Protein AF-A0A838PT78-F1 (afdb_monomer_lite)

Structure (mmCIF, N/CA/C/O backbone):
data_AF-A0A838PT78-F1
#
_entry.id   AF-A0A838PT78-F1
#
loop_
_atom_site.group_PDB
_atom_site.id
_atom_site.type_symbol
_atom_site.label_atom_id
_atom_site.label_alt_id
_atom_site.label_comp_id
_atom_site.label_asym_id
_atom_site.label_entity_id
_atom_site.label_seq_id
_atom_site.pdbx_PDB_ins_code
_atom_site.Cartn_x
_atom_site.Cartn_y
_atom_site.Cartn_z
_atom_site.occupancy
_atom_site.B_iso_or_equiv
_atom_site.auth_seq_id
_atom_site.auth_comp_id
_atom_site.auth_asym_id
_atom_site.auth_atom_id
_atom_site.pdbx_PDB_model_num
ATOM 1 N N . MET A 1 1 ? -30.981 -31.280 26.575 1.00 37.69 1 MET A N 1
ATOM 2 C CA . MET A 1 1 ? -31.009 -30.263 25.504 1.00 37.69 1 MET A CA 1
ATOM 3 C C . MET A 1 1 ? -31.256 -28.928 26.172 1.00 37.69 1 MET A C 1
ATOM 5 O O . MET A 1 1 ? -32.364 -28.676 26.625 1.00 37.69 1 MET A O 1
ATOM 9 N N . GLU A 1 2 ? -30.193 -28.164 26.387 1.00 34.56 2 GLU A N 1
ATOM 10 C CA . GLU A 1 2 ? -30.230 -26.931 27.170 1.00 34.56 2 GLU A CA 1
ATOM 11 C C . GLU A 1 2 ? -30.894 -25.823 26.346 1.00 34.56 2 GLU A C 1
ATOM 13 O O . GLU A 1 2 ? -30.406 -25.446 25.282 1.00 34.56 2 GLU A O 1
ATOM 18 N N . ALA A 1 3 ? -32.060 -25.362 26.800 1.00 45.97 3 ALA A N 1
ATOM 19 C CA . ALA A 1 3 ? -32.830 -24.318 26.139 1.00 45.97 3 ALA A CA 1
ATOM 20 C C . ALA A 1 3 ? -32.068 -22.986 26.226 1.00 45.97 3 ALA A C 1
ATOM 22 O O . ALA A 1 3 ? -32.104 -22.289 27.241 1.00 45.97 3 ALA A O 1
ATOM 23 N N . THR A 1 4 ? -31.340 -22.641 25.163 1.00 49.88 4 THR A N 1
ATOM 24 C CA . THR A 1 4 ? -30.604 -21.379 25.066 1.00 49.88 4 THR A CA 1
ATOM 25 C C . THR A 1 4 ? -31.602 -20.221 25.009 1.00 49.88 4 THR A C 1
ATOM 27 O O . THR A 1 4 ? -32.404 -20.123 24.081 1.00 49.88 4 THR A O 1
ATOM 30 N N . ARG A 1 5 ? -31.578 -19.337 26.016 1.00 51.12 5 ARG A N 1
ATOM 31 C CA . ARG A 1 5 ? -32.336 -18.073 25.997 1.00 51.12 5 ARG A CA 1
ATOM 32 C C . ARG A 1 5 ? -32.033 -17.317 24.695 1.00 51.12 5 ARG A C 1
ATOM 34 O O . ARG A 1 5 ? -30.865 -17.281 24.305 1.00 51.12 5 ARG A O 1
ATOM 41 N N . PRO A 1 6 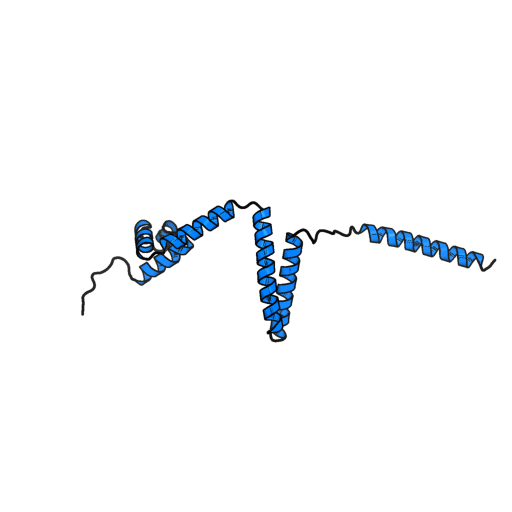? -33.021 -16.665 24.054 1.00 52.94 6 PRO A N 1
ATOM 42 C CA . PRO A 1 6 ? -32.766 -15.905 22.839 1.00 52.94 6 PRO A CA 1
ATOM 43 C C . PRO A 1 6 ? -31.852 -14.725 23.175 1.00 52.94 6 PRO A C 1
ATOM 45 O O . PRO A 1 6 ? -32.272 -13.711 23.736 1.00 52.94 6 PRO A O 1
ATOM 48 N N . HIS A 1 7 ? -30.565 -14.864 22.865 1.00 65.44 7 HIS A N 1
ATOM 49 C CA . HIS A 1 7 ? -29.668 -13.726 22.840 1.00 65.44 7 HIS A CA 1
ATOM 50 C C . HIS A 1 7 ? -30.123 -12.814 21.701 1.00 65.44 7 HIS A C 1
ATOM 52 O O . HIS A 1 7 ? -30.308 -13.258 20.573 1.00 65.44 7 HIS A O 1
ATOM 58 N N . ARG A 1 8 ? -30.304 -11.524 22.008 1.00 81.19 8 ARG A N 1
ATOM 59 C CA . ARG A 1 8 ? -30.768 -10.488 21.065 1.00 81.19 8 ARG A CA 1
ATOM 60 C C . ARG A 1 8 ? -29.947 -10.414 19.766 1.00 81.19 8 ARG A C 1
ATOM 62 O O . ARG A 1 8 ? -30.432 -9.854 18.793 1.00 81.19 8 ARG A O 1
ATOM 69 N N . TYR A 1 9 ? -28.728 -10.953 19.773 1.00 85.56 9 TYR A N 1
ATOM 70 C CA . TYR A 1 9 ? -27.849 -11.040 18.615 1.00 85.56 9 TYR A CA 1
ATOM 71 C C . TYR A 1 9 ? -27.259 -12.443 18.510 1.00 85.56 9 TYR A C 1
ATOM 73 O O . TYR A 1 9 ? -26.876 -13.023 19.532 1.00 85.56 9 TYR A O 1
ATOM 81 N N . THR A 1 10 ? -27.169 -12.961 17.286 1.00 89.00 10 THR A N 1
ATOM 82 C CA . THR A 1 10 ? -26.596 -14.283 17.012 1.00 89.00 10 THR A CA 1
ATOM 83 C C . THR A 1 10 ? -25.064 -14.260 17.073 1.00 89.00 10 THR A C 1
ATOM 85 O O . THR A 1 10 ? -24.433 -13.196 17.130 1.00 89.00 10 THR A O 1
ATOM 88 N N . ALA A 1 11 ? -24.444 -15.442 17.077 1.00 87.12 11 ALA A N 1
ATOM 89 C CA . ALA A 1 11 ? -22.989 -15.568 17.066 1.00 87.12 11 ALA A CA 1
ATOM 90 C C . ALA A 1 11 ? -22.380 -14.990 15.776 1.00 87.12 11 ALA A C 1
ATOM 92 O O . ALA A 1 11 ? -21.359 -14.305 15.831 1.00 87.12 11 ALA A O 1
ATOM 93 N N . GLU A 1 12 ? -23.057 -15.178 14.644 1.00 87.00 12 GLU A N 1
ATOM 94 C CA . GLU A 1 12 ? -22.668 -14.680 13.322 1.00 87.00 12 GLU A CA 1
ATOM 95 C C . GLU A 1 12 ? -22.707 -13.150 13.286 1.00 87.00 12 GLU A C 1
ATOM 97 O O . GLU A 1 12 ? -21.753 -12.511 12.848 1.00 87.00 12 GLU A O 1
ATOM 102 N N . GLN A 1 13 ? -23.762 -12.541 13.839 1.00 89.50 13 GLN A N 1
ATOM 103 C CA . GLN A 1 13 ? -23.864 -11.082 13.950 1.00 89.50 13 GLN A CA 1
ATOM 104 C C . GLN A 1 13 ? -22.750 -10.495 14.818 1.00 89.50 13 GLN A C 1
ATOM 106 O O . GLN A 1 13 ? -22.217 -9.425 14.521 1.00 89.50 13 GLN A O 1
ATOM 111 N N . ARG A 1 14 ? -22.376 -11.194 15.895 1.00 90.56 14 ARG A N 1
ATOM 112 C CA . ARG A 1 14 ? -21.262 -10.783 16.751 1.00 90.56 14 ARG A CA 1
ATOM 113 C C . ARG A 1 14 ? -19.919 -10.909 16.030 1.00 90.56 14 ARG A C 1
ATOM 115 O O . ARG A 1 14 ? -19.101 -10.008 16.182 1.00 90.56 14 ARG A O 1
ATOM 122 N N . ALA A 1 15 ? -19.695 -11.978 15.267 1.00 90.56 15 ALA A N 1
ATOM 123 C CA . ALA A 1 15 ? -18.474 -12.168 14.485 1.00 90.56 15 ALA A CA 1
ATOM 124 C C . ALA A 1 15 ? -18.325 -11.080 13.409 1.00 90.56 15 ALA A C 1
ATOM 126 O O . ALA A 1 15 ? -17.329 -10.358 13.415 1.00 90.56 15 ALA A O 1
ATOM 127 N N . ALA A 1 16 ? -19.365 -10.863 12.598 1.00 90.06 16 ALA A N 1
ATOM 128 C CA . ALA A 1 16 ? -19.383 -9.822 11.570 1.00 90.06 16 ALA A CA 1
ATOM 129 C C . ALA A 1 16 ? -19.168 -8.416 12.159 1.00 90.06 16 ALA A C 1
ATOM 131 O O . ALA A 1 16 ? -18.468 -7.584 11.585 1.00 90.06 16 ALA A O 1
ATOM 132 N N . ALA A 1 17 ? -19.724 -8.141 13.345 1.00 92.12 17 ALA A N 1
ATOM 133 C CA . ALA A 1 17 ? -19.520 -6.864 14.024 1.00 92.12 17 ALA A CA 1
ATOM 134 C C . ALA A 1 17 ? -18.078 -6.648 14.500 1.00 92.12 17 ALA A C 1
ATOM 136 O O . ALA A 1 17 ? -17.626 -5.504 14.542 1.00 92.12 17 ALA A O 1
ATOM 137 N N . LEU A 1 18 ? -17.366 -7.711 14.885 1.00 90.81 18 LEU A N 1
ATOM 138 C CA . LEU A 1 18 ? -15.963 -7.630 15.301 1.00 90.81 18 LEU A CA 1
ATOM 139 C C . LEU A 1 18 ? -15.027 -7.445 14.106 1.00 90.81 18 LEU A C 1
ATOM 141 O O . LEU A 1 18 ? -14.095 -6.652 14.203 1.00 90.81 18 LEU A O 1
ATOM 145 N N . GLU A 1 19 ? -15.315 -8.112 12.992 1.00 89.81 19 GLU A N 1
ATOM 146 C CA . GLU A 1 19 ? -14.583 -7.957 11.732 1.00 89.81 19 GLU A CA 1
ATOM 147 C C . GLU A 1 19 ? -14.723 -6.529 11.182 1.00 89.81 19 GLU A C 1
ATOM 149 O O . GLU A 1 19 ? -13.727 -5.819 11.020 1.00 89.81 19 GLU A O 1
ATOM 154 N N . LEU A 1 20 ? -15.958 -6.026 11.051 1.00 89.50 20 LEU A N 1
ATOM 155 C CA . LEU A 1 20 ? -16.183 -4.633 10.647 1.00 89.50 20 LEU A CA 1
ATOM 156 C C . LEU A 1 20 ? -15.578 -3.631 11.639 1.00 89.50 20 LEU A C 1
ATOM 158 O O . LEU A 1 20 ? -15.159 -2.540 11.253 1.00 89.50 20 LEU A O 1
ATOM 162 N N . TYR A 1 21 ? -15.544 -3.956 12.933 1.00 89.06 21 TYR A N 1
ATOM 163 C CA . TYR A 1 21 ? -14.966 -3.062 13.933 1.00 89.06 21 TYR A CA 1
ATOM 164 C C . TYR A 1 21 ? -13.481 -2.781 13.664 1.00 89.06 21 TYR A C 1
ATOM 166 O O . TYR A 1 21 ? -13.063 -1.634 13.839 1.00 89.06 21 TYR A O 1
ATOM 174 N N . SER A 1 22 ? -12.695 -3.779 13.242 1.00 83.94 22 SER A N 1
ATOM 175 C CA . SER A 1 22 ? -11.275 -3.587 12.899 1.00 83.94 22 SER A CA 1
ATOM 176 C C . SER A 1 22 ? -11.059 -2.691 11.681 1.00 83.94 22 SER A C 1
ATOM 178 O O . SER A 1 22 ? -10.062 -1.969 11.635 1.00 83.94 22 SER A O 1
ATOM 180 N N . GLU A 1 23 ? -11.989 -2.717 10.728 1.00 83.75 23 GLU A N 1
ATOM 181 C CA . GLU A 1 23 ? -11.875 -1.993 9.461 1.00 83.75 23 GLU A CA 1
ATOM 182 C C . GLU A 1 23 ? -12.369 -0.548 9.561 1.00 83.75 23 GLU A C 1
ATOM 184 O O . GLU A 1 23 ? -11.671 0.390 9.181 1.00 83.75 23 GLU A O 1
ATOM 189 N N . VAL A 1 24 ? -13.589 -0.357 10.074 1.00 84.25 24 VAL A N 1
ATOM 190 C CA . VAL A 1 24 ? -14.313 0.925 9.989 1.00 84.25 24 VAL A CA 1
ATOM 191 C C . VAL A 1 24 ? -14.639 1.534 11.354 1.00 84.25 24 VAL A C 1
ATOM 193 O O . VAL A 1 24 ? -15.111 2.671 11.452 1.00 84.25 24 VAL A O 1
ATOM 196 N N . GLY A 1 25 ? -14.383 0.799 12.436 1.00 85.31 25 GLY A N 1
ATOM 197 C CA . GLY A 1 25 ? -14.666 1.225 13.800 1.00 85.31 25 GLY A CA 1
ATOM 198 C C . GLY A 1 25 ? -16.133 1.053 14.232 1.00 85.31 25 GLY A C 1
ATOM 199 O O . GLY A 1 25 ? -17.020 0.719 13.446 1.00 85.31 25 GLY A O 1
ATOM 200 N N . PRO A 1 26 ? -16.435 1.302 15.521 1.00 87.69 26 PRO A N 1
ATOM 201 C CA . PRO A 1 26 ? -17.685 0.869 16.156 1.00 87.69 26 PRO A CA 1
ATOM 202 C C . PRO A 1 26 ? -18.943 1.597 15.671 1.00 87.69 26 PRO A C 1
ATOM 204 O O . PRO A 1 26 ? -20.035 1.041 15.745 1.00 87.69 26 PRO A O 1
ATOM 207 N N . ALA A 1 27 ? -18.819 2.852 15.231 1.00 87.06 27 ALA A N 1
ATOM 208 C CA . ALA A 1 27 ? -19.966 3.646 14.793 1.00 87.06 27 ALA A CA 1
ATOM 209 C C . ALA A 1 27 ? -20.474 3.189 13.420 1.00 87.06 27 ALA A C 1
ATOM 211 O O . ALA A 1 27 ? -21.672 2.983 13.251 1.00 87.06 27 ALA A O 1
ATOM 212 N N . GLU A 1 28 ? -19.562 2.993 12.468 1.00 87.94 28 GLU A N 1
ATOM 213 C CA . GLU A 1 28 ? -19.900 2.528 11.123 1.00 87.94 28 GLU A CA 1
ATOM 214 C C . GLU A 1 28 ? -20.288 1.046 11.123 1.00 87.94 28 GLU A C 1
ATOM 216 O O . GLU A 1 28 ? -21.301 0.688 10.528 1.00 87.94 28 GLU A O 1
ATOM 221 N N . ALA A 1 29 ? -19.574 0.206 11.884 1.00 90.62 29 ALA A N 1
ATOM 222 C CA . ALA A 1 29 ? -19.955 -1.190 12.094 1.00 90.62 29 ALA A CA 1
ATOM 223 C C . ALA A 1 29 ? -21.384 -1.316 12.649 1.00 90.62 29 ALA A C 1
ATOM 225 O O . ALA A 1 29 ? -22.181 -2.122 12.172 1.00 90.62 29 ALA A O 1
ATOM 226 N N . GLY A 1 30 ? -21.733 -0.466 13.620 1.00 90.94 30 GLY A N 1
ATOM 227 C CA . GLY A 1 30 ? -23.075 -0.430 14.186 1.00 90.94 30 GLY A CA 1
ATOM 228 C C . GLY A 1 30 ? -24.152 0.021 13.197 1.00 90.94 30 GLY A C 1
ATOM 229 O O . GLY A 1 30 ? -25.218 -0.589 13.140 1.00 90.94 30 GLY A O 1
ATOM 230 N N . ARG A 1 31 ? -23.869 1.041 12.373 1.00 91.81 31 ARG A N 1
ATOM 231 C CA . ARG A 1 31 ? -24.790 1.499 11.316 1.00 91.81 31 ARG A CA 1
ATOM 232 C C . ARG A 1 31 ? -25.077 0.409 10.288 1.00 91.81 31 ARG A C 1
ATOM 234 O O . ARG A 1 31 ? -26.238 0.192 9.963 1.00 91.81 31 ARG A O 1
ATOM 241 N N . ARG A 1 32 ? -24.040 -0.283 9.806 1.00 93.06 32 ARG A N 1
ATOM 242 C CA . ARG A 1 32 ? -24.176 -1.306 8.756 1.00 93.06 32 ARG A CA 1
ATOM 243 C C . ARG A 1 32 ? -24.925 -2.549 9.222 1.00 93.06 32 ARG A C 1
ATOM 245 O O . ARG A 1 32 ? -25.663 -3.137 8.444 1.00 93.06 32 ARG A O 1
ATOM 252 N N . LEU A 1 33 ? -24.747 -2.937 10.484 1.00 91.12 33 LEU A N 1
ATOM 253 C CA . LEU A 1 33 ? -25.325 -4.169 11.030 1.00 91.12 33 LEU A CA 1
ATOM 254 C C . LEU A 1 33 ? -26.606 -3.936 11.844 1.00 91.12 33 LEU A C 1
ATOM 256 O O . LEU A 1 33 ? -27.193 -4.891 12.345 1.00 91.12 33 LEU A O 1
ATOM 260 N N . GLY A 1 34 ? -27.031 -2.680 12.020 1.00 91.00 34 GLY A N 1
ATOM 261 C CA . GLY A 1 34 ? -28.172 -2.333 12.874 1.00 91.00 34 GLY A CA 1
ATOM 262 C C . GLY A 1 34 ? -27.931 -2.612 14.364 1.00 91.00 34 GLY A C 1
ATOM 263 O O . GLY A 1 34 ? -28.878 -2.764 15.134 1.00 91.00 34 GLY A O 1
ATOM 264 N N . ILE A 1 35 ? -26.666 -2.694 14.787 1.00 92.44 35 ILE A N 1
ATOM 265 C CA . ILE A 1 35 ? -26.266 -2.995 16.166 1.00 92.44 35 ILE A CA 1
ATOM 266 C C . ILE A 1 35 ? -25.815 -1.693 16.836 1.00 92.44 35 ILE A C 1
ATOM 268 O O . ILE A 1 35 ? -25.018 -0.954 16.260 1.00 92.44 35 ILE A O 1
ATOM 272 N N . PRO A 1 36 ? -26.244 -1.379 18.072 1.00 92.94 36 PRO A N 1
ATOM 273 C CA . PRO A 1 36 ? -25.767 -0.189 18.764 1.00 92.94 36 PRO A CA 1
ATOM 274 C C . PRO A 1 36 ? -24.236 -0.160 18.851 1.00 92.94 36 PRO A C 1
ATOM 276 O O . PRO A 1 36 ? -23.601 -1.121 19.288 1.00 92.94 36 PRO A O 1
ATOM 279 N N . SER A 1 37 ? -23.630 0.971 18.492 1.00 90.12 37 SER A N 1
ATOM 280 C CA . SER A 1 37 ? -22.167 1.135 18.464 1.00 90.12 37 SER A CA 1
ATOM 281 C C . SER A 1 37 ? -21.500 0.840 19.817 1.00 90.12 37 SER A C 1
ATOM 283 O O . SER A 1 37 ? -20.394 0.297 19.871 1.00 90.12 37 SER A O 1
ATOM 285 N N . GLY A 1 38 ? -22.192 1.130 20.927 1.00 90.25 38 GLY A N 1
ATOM 286 C CA . GLY A 1 38 ? -21.760 0.769 22.280 1.00 90.25 38 GLY A CA 1
ATOM 287 C C . GLY A 1 38 ? -21.681 -0.746 22.510 1.00 90.25 38 GLY A C 1
ATOM 288 O O . GLY A 1 38 ? -20.759 -1.219 23.177 1.00 90.25 38 GLY A O 1
ATOM 289 N N . THR A 1 39 ? -22.587 -1.520 21.908 1.00 92.69 39 THR A N 1
ATOM 290 C CA . THR A 1 39 ? -22.582 -2.990 21.953 1.00 92.69 39 THR A CA 1
ATOM 291 C C . THR A 1 39 ? -21.404 -3.554 21.165 1.00 92.69 39 THR A C 1
ATOM 293 O O . THR A 1 39 ? -20.655 -4.368 21.707 1.00 92.69 39 THR A O 1
ATOM 296 N N . VAL A 1 40 ? -21.170 -3.053 19.948 1.00 91.31 40 VAL A N 1
ATOM 297 C CA . VAL A 1 40 ? -20.014 -3.442 19.121 1.00 91.31 40 VAL A CA 1
ATOM 298 C C . VAL A 1 40 ? -18.701 -3.147 19.854 1.00 91.31 40 VAL A C 1
ATOM 300 O O . VAL A 1 40 ? -17.853 -4.027 19.998 1.00 91.31 40 VAL A O 1
ATOM 303 N N . ARG A 1 41 ? -18.562 -1.943 20.429 1.00 89.44 41 ARG A N 1
ATOM 304 C CA . ARG A 1 41 ? -17.390 -1.560 21.237 1.00 89.44 41 ARG A CA 1
ATOM 305 C C . ARG A 1 41 ? -17.199 -2.476 22.451 1.00 89.44 41 ARG A C 1
ATOM 307 O O . ARG A 1 41 ? -16.073 -2.860 22.763 1.00 89.44 41 ARG A O 1
ATOM 314 N N . SER A 1 42 ? -18.281 -2.829 23.143 1.00 91.44 42 SER A N 1
ATOM 315 C CA . SER A 1 42 ? -18.235 -3.737 24.295 1.00 91.44 42 SER A CA 1
ATOM 316 C C . SER A 1 42 ? -17.765 -5.143 23.906 1.00 91.44 42 SER A C 1
ATOM 318 O O . SER A 1 42 ? -16.997 -5.764 24.644 1.00 91.44 42 SER A O 1
ATOM 320 N N . TRP A 1 43 ? -18.190 -5.663 22.753 1.00 92.56 43 TRP A N 1
ATOM 321 C CA . TRP A 1 43 ? -17.682 -6.935 22.238 1.00 92.56 43 TRP A CA 1
ATOM 322 C C . TRP A 1 43 ? -16.222 -6.838 21.814 1.00 92.56 43 TRP A C 1
ATOM 324 O O . TRP A 1 43 ? -15.446 -7.714 22.181 1.00 92.56 43 TRP A O 1
ATOM 334 N N . ALA A 1 44 ? -15.824 -5.776 21.116 1.00 89.19 44 ALA A N 1
ATOM 335 C CA . ALA A 1 44 ? -14.437 -5.586 20.698 1.00 89.19 44 ALA A CA 1
ATOM 336 C C . ALA A 1 44 ? -13.480 -5.518 21.895 1.00 89.19 44 ALA A C 1
ATOM 338 O O . ALA A 1 44 ? -12.418 -6.132 21.878 1.00 89.19 44 ALA A O 1
ATOM 339 N N . ARG A 1 45 ? -13.878 -4.839 22.979 1.00 88.12 45 ARG A N 1
ATOM 340 C CA . ARG A 1 45 ? -13.091 -4.796 24.220 1.00 88.12 45 ARG A CA 1
ATOM 341 C C . ARG A 1 45 ? -12.976 -6.169 24.882 1.00 88.12 45 ARG A C 1
ATOM 343 O O . ARG A 1 45 ? -11.902 -6.518 25.352 1.00 88.12 45 ARG A O 1
ATOM 350 N N . ARG A 1 46 ? -14.063 -6.946 24.908 1.00 88.56 46 ARG A N 1
ATOM 351 C CA . ARG A 1 46 ? -14.080 -8.295 25.503 1.00 88.56 46 ARG A CA 1
ATOM 352 C C . ARG A 1 46 ? -13.317 -9.340 24.689 1.00 88.56 46 ARG A C 1
ATOM 354 O O . ARG A 1 46 ? -12.892 -10.326 25.267 1.00 88.56 46 ARG A O 1
ATOM 361 N N . ASN A 1 47 ? -13.147 -9.124 23.386 1.00 84.75 47 ASN A N 1
ATOM 362 C CA . ASN A 1 47 ? -12.408 -10.023 22.494 1.00 84.75 47 ASN A CA 1
ATOM 363 C C . ASN A 1 47 ? -11.007 -9.493 22.119 1.00 84.75 47 ASN A C 1
ATOM 365 O O . ASN A 1 47 ? -10.388 -10.017 21.205 1.00 84.75 47 ASN A O 1
ATOM 369 N N . GLY A 1 48 ? -10.512 -8.425 22.756 1.00 81.50 48 GLY A N 1
ATOM 370 C CA . GLY A 1 48 ? -9.172 -7.879 22.483 1.00 81.50 48 GLY A CA 1
ATOM 371 C C . GLY A 1 48 ? -9.020 -7.067 21.184 1.00 81.50 48 GLY A C 1
ATOM 372 O O . GLY A 1 48 ? -8.009 -6.393 21.006 1.00 81.50 48 GLY A O 1
ATOM 373 N N . CYS A 1 49 ? -10.033 -7.010 20.315 1.00 75.69 49 CYS A N 1
ATOM 374 C CA . CYS A 1 49 ? -9.993 -6.278 19.039 1.00 75.69 49 CYS A CA 1
ATOM 375 C C . CYS A 1 49 ? -9.841 -4.749 19.196 1.00 75.69 49 CYS A C 1
ATOM 377 O O . CYS A 1 49 ? -9.537 -4.043 18.236 1.00 75.69 49 CYS A O 1
ATOM 379 N N . ALA A 1 50 ? -10.056 -4.206 20.402 1.00 71.06 50 ALA A N 1
ATOM 380 C CA . ALA A 1 50 ? -9.947 -2.771 20.673 1.00 71.06 50 ALA A CA 1
ATOM 381 C C . ALA A 1 50 ? -8.530 -2.201 20.457 1.00 71.06 50 ALA A C 1
ATOM 383 O O . ALA A 1 50 ? -8.403 -1.029 20.090 1.00 71.06 50 ALA A O 1
ATOM 384 N N . ALA A 1 51 ? -7.487 -3.012 20.657 1.00 70.69 51 ALA A N 1
ATOM 385 C CA . ALA A 1 51 ? -6.101 -2.600 20.443 1.00 70.69 51 ALA A CA 1
ATOM 386 C C . ALA A 1 51 ? -5.795 -2.391 18.949 1.00 70.69 51 ALA A C 1
ATOM 388 O O . ALA A 1 51 ? -5.311 -1.325 18.576 1.00 70.69 51 ALA A O 1
ATOM 389 N N . VAL A 1 52 ? -6.203 -3.337 18.096 1.00 70.12 52 VAL A N 1
ATOM 390 C CA . VAL A 1 52 ? -5.981 -3.309 16.636 1.00 70.12 52 VAL A CA 1
ATOM 391 C C . VAL A 1 52 ? -6.603 -2.067 15.993 1.00 70.12 52 VAL A C 1
ATOM 393 O O . VAL A 1 52 ? -5.943 -1.333 15.266 1.00 70.12 52 VAL A O 1
ATOM 396 N N . ALA A 1 53 ? -7.856 -1.746 16.329 1.00 67.81 53 ALA A N 1
ATOM 397 C CA . ALA A 1 53 ? -8.507 -0.542 15.803 1.00 67.81 53 ALA A CA 1
ATOM 398 C C . ALA A 1 53 ? -7.827 0.761 16.275 1.00 67.81 53 ALA A C 1
ATOM 400 O O . ALA A 1 53 ? -7.850 1.774 15.573 1.00 67.81 53 ALA A O 1
ATOM 401 N N . THR A 1 54 ? -7.221 0.753 17.467 1.00 72.62 54 THR A N 1
ATOM 402 C CA . THR A 1 54 ? -6.467 1.904 17.986 1.00 72.62 54 THR A CA 1
ATOM 403 C C . THR A 1 54 ? -5.158 2.088 17.224 1.00 72.62 54 THR A C 1
ATOM 405 O O . THR A 1 54 ? -4.799 3.219 16.901 1.00 72.62 54 THR A O 1
ATOM 408 N N . GLU A 1 55 ? -4.471 0.994 16.909 1.00 74.00 55 GLU A N 1
ATOM 409 C CA . GLU A 1 55 ? -3.249 0.991 16.109 1.00 74.00 55 GLU A CA 1
ATOM 410 C C . GLU A 1 55 ? -3.512 1.440 14.670 1.00 74.00 55 GLU A C 1
ATOM 412 O O . GLU A 1 55 ? -2.885 2.395 14.219 1.00 74.00 55 GLU A O 1
ATOM 417 N N . ASN A 1 56 ? -4.535 0.888 14.010 1.00 73.62 56 ASN A N 1
ATOM 418 C CA . ASN A 1 56 ? -4.960 1.319 12.673 1.00 73.62 56 ASN A CA 1
ATOM 419 C C . ASN A 1 56 ? -5.297 2.817 12.636 1.00 73.62 56 ASN A C 1
ATOM 421 O O . ASN A 1 56 ? -4.878 3.542 11.733 1.00 73.62 56 ASN A O 1
ATOM 425 N N . ARG A 1 57 ? -6.013 3.322 13.652 1.00 72.81 57 ARG A N 1
ATOM 426 C CA . ARG A 1 57 ? -6.323 4.754 13.765 1.00 72.81 57 ARG A CA 1
ATOM 427 C C . ARG A 1 57 ? -5.067 5.600 13.974 1.00 72.81 57 ARG A C 1
ATOM 429 O O . ARG A 1 57 ? -4.975 6.677 13.393 1.00 72.81 57 ARG A O 1
ATOM 436 N N . ARG A 1 58 ? -4.122 5.152 14.807 1.00 73.12 58 ARG A N 1
ATOM 437 C CA . ARG A 1 58 ? -2.840 5.845 15.009 1.00 73.12 58 ARG A CA 1
ATOM 438 C C . ARG A 1 58 ? -2.041 5.882 13.713 1.00 73.12 58 ARG A C 1
ATOM 440 O O . ARG A 1 58 ? -1.634 6.964 13.319 1.00 73.12 58 ARG A O 1
ATOM 447 N N . ALA A 1 59 ? -1.912 4.756 13.019 1.00 74.94 59 ALA A N 1
ATOM 448 C CA . ALA A 1 59 ? -1.240 4.679 11.728 1.00 74.94 59 ALA A CA 1
ATOM 449 C C . ALA A 1 59 ? -1.872 5.627 10.696 1.00 74.94 59 ALA A C 1
ATOM 451 O O . ALA A 1 59 ? -1.153 6.347 10.015 1.00 74.94 59 ALA A O 1
ATOM 452 N N . ALA A 1 60 ? -3.206 5.706 10.631 1.00 73.31 60 ALA A N 1
ATOM 453 C CA . ALA A 1 60 ? -3.901 6.634 9.737 1.00 73.31 60 ALA A CA 1
ATOM 454 C C . ALA A 1 60 ? -3.657 8.114 10.093 1.00 73.31 60 ALA A C 1
ATOM 456 O O . ALA A 1 60 ? -3.464 8.940 9.202 1.00 73.31 60 ALA A O 1
ATOM 457 N N . VAL A 1 61 ? -3.641 8.463 11.386 1.00 74.56 61 VAL A N 1
ATOM 458 C CA . VAL A 1 61 ? -3.334 9.828 11.850 1.00 74.56 61 VAL A CA 1
ATOM 459 C C . VAL A 1 61 ? -1.876 10.191 11.577 1.00 74.56 61 VAL A C 1
ATOM 461 O O . VAL A 1 61 ? -1.611 11.284 11.085 1.00 74.56 61 VAL A O 1
ATOM 464 N N . GLU A 1 62 ? -0.939 9.287 11.851 1.00 69.88 62 GLU A N 1
ATOM 465 C CA . GLU A 1 62 ? 0.480 9.499 11.558 1.00 69.88 62 GLU A CA 1
ATOM 466 C C . GLU A 1 62 ? 0.721 9.609 10.049 1.00 69.88 62 GLU A C 1
ATOM 468 O O . GLU A 1 62 ? 1.376 10.546 9.607 1.00 69.88 62 GLU A O 1
ATOM 473 N N . ALA A 1 63 ? 0.089 8.764 9.230 1.00 69.62 63 ALA A N 1
ATOM 474 C CA . ALA A 1 63 ? 0.149 8.867 7.772 1.00 69.62 63 ALA A CA 1
ATOM 475 C C . ALA A 1 63 ? -0.404 10.206 7.245 1.00 69.62 63 ALA A C 1
ATOM 477 O O . ALA A 1 63 ? 0.140 10.769 6.291 1.00 69.62 63 ALA A O 1
ATOM 478 N N . ALA A 1 64 ? -1.455 10.741 7.877 1.00 73.00 64 ALA A N 1
ATOM 479 C CA . ALA A 1 64 ? -1.999 12.060 7.555 1.00 73.00 64 ALA A CA 1
ATOM 480 C C . ALA A 1 64 ? -1.068 13.212 7.978 1.00 73.00 64 ALA A C 1
ATOM 482 O O . ALA A 1 64 ? -1.106 14.278 7.366 1.00 73.00 64 ALA A O 1
ATOM 483 N N . ARG A 1 65 ? -0.221 13.001 8.995 1.00 75.56 65 ARG A N 1
ATOM 484 C CA . ARG A 1 65 ? 0.792 13.967 9.453 1.00 75.56 65 ARG A CA 1
ATOM 485 C C . ARG A 1 65 ? 2.041 13.991 8.583 1.00 75.56 65 ARG A C 1
ATOM 487 O O . ARG A 1 65 ? 2.772 14.978 8.631 1.00 75.56 65 ARG A O 1
ATOM 494 N N . LEU A 1 66 ? 2.290 12.942 7.799 1.00 82.25 66 LEU A N 1
ATOM 495 C CA . LEU A 1 66 ? 3.466 12.891 6.940 1.00 82.25 66 LEU A CA 1
ATOM 496 C C . LEU A 1 66 ? 3.450 14.029 5.915 1.00 82.25 66 LEU A C 1
ATOM 498 O O . LEU A 1 66 ? 2.418 14.359 5.321 1.00 82.25 66 LEU A O 1
ATOM 502 N N . THR A 1 67 ? 4.617 14.605 5.657 1.00 85.25 67 THR A N 1
ATOM 503 C CA . THR A 1 67 ? 4.800 15.518 4.528 1.00 85.25 67 THR A CA 1
ATOM 504 C C . THR A 1 67 ? 4.747 14.743 3.208 1.00 85.25 67 THR A C 1
ATOM 506 O O . THR A 1 67 ? 4.831 13.512 3.167 1.00 85.25 67 THR A O 1
ATOM 509 N N . TRP A 1 68 ? 4.608 15.461 2.091 1.00 81.25 68 TRP A N 1
ATOM 510 C CA . TRP A 1 68 ? 4.726 14.851 0.763 1.00 81.25 68 TRP A CA 1
ATOM 511 C C . TRP A 1 68 ? 6.066 14.129 0.583 1.00 81.25 68 TRP A C 1
ATOM 513 O O . TRP A 1 68 ? 6.096 13.012 0.076 1.00 81.25 68 TRP A O 1
ATOM 523 N N . GLU A 1 69 ? 7.151 14.735 1.053 1.00 83.50 69 GLU A N 1
ATOM 524 C CA . GLU A 1 69 ? 8.498 14.177 0.968 1.00 83.50 69 GLU A CA 1
ATOM 525 C C . GLU A 1 69 ? 8.639 12.875 1.763 1.00 83.50 69 GLU A C 1
ATOM 527 O O . GLU A 1 69 ? 9.152 11.888 1.241 1.00 83.50 69 GLU A O 1
ATOM 532 N N . GLN A 1 70 ? 8.091 12.819 2.979 1.00 85.12 70 GLN A N 1
ATOM 533 C CA . GLN A 1 70 ? 8.090 11.597 3.787 1.00 85.12 70 GLN A CA 1
ATOM 53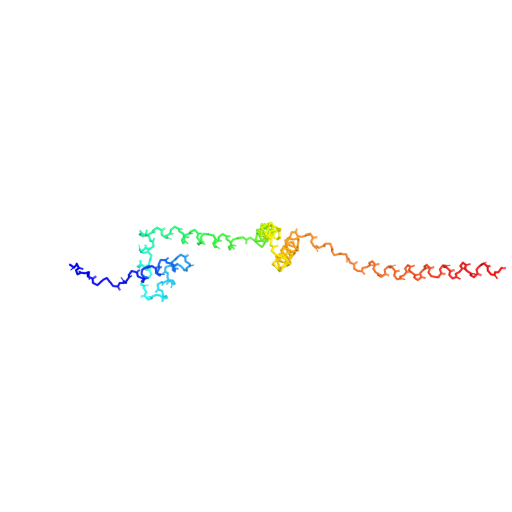4 C C . GLN A 1 70 ? 7.257 10.484 3.142 1.00 85.12 70 GLN A C 1
ATOM 536 O O . GLN A 1 70 ? 7.699 9.337 3.084 1.00 85.12 70 GLN A O 1
ATOM 541 N N . ARG A 1 71 ? 6.074 10.812 2.599 1.00 85.25 71 ARG A N 1
ATOM 542 C CA . ARG A 1 71 ? 5.260 9.842 1.845 1.00 85.25 71 ARG A CA 1
ATOM 543 C C . ARG A 1 71 ? 5.992 9.329 0.607 1.00 85.25 71 ARG A C 1
ATOM 545 O O . ARG A 1 71 ? 5.955 8.135 0.329 1.00 85.25 71 ARG A O 1
ATOM 552 N N . ARG A 1 72 ? 6.663 10.224 -0.117 1.00 84.69 72 ARG A N 1
ATOM 553 C CA . ARG A 1 72 ? 7.444 9.909 -1.316 1.00 84.69 72 ARG A CA 1
ATOM 554 C C . ARG A 1 72 ? 8.629 9.002 -0.988 1.00 84.69 72 ARG A C 1
ATOM 556 O O . ARG A 1 72 ? 8.796 7.991 -1.655 1.00 84.69 72 ARG A O 1
ATOM 563 N N . SER A 1 73 ? 9.384 9.308 0.066 1.00 87.31 73 SER A N 1
ATOM 564 C CA . SER A 1 73 ? 10.487 8.470 0.551 1.00 87.31 73 SER A CA 1
ATOM 565 C C . SER A 1 73 ? 10.005 7.070 0.946 1.00 87.31 73 SER A C 1
ATOM 567 O O . SER A 1 73 ? 10.545 6.074 0.466 1.00 87.31 73 SER A O 1
ATOM 569 N N . GLY A 1 74 ? 8.924 6.983 1.731 1.00 90.75 74 GLY A N 1
ATOM 570 C CA . GLY A 1 74 ? 8.332 5.699 2.111 1.00 90.75 74 GLY A CA 1
ATOM 571 C C . GLY A 1 74 ? 7.838 4.887 0.910 1.00 90.75 74 GLY A C 1
ATOM 572 O O . GLY A 1 74 ? 7.985 3.667 0.887 1.00 90.75 74 GLY A O 1
ATOM 573 N N . LEU A 1 75 ? 7.294 5.546 -0.117 1.00 91.88 75 LEU A N 1
ATOM 574 C CA . LEU A 1 75 ? 6.888 4.876 -1.351 1.00 91.88 75 LEU A CA 1
ATOM 575 C C . LEU A 1 75 ? 8.096 4.337 -2.130 1.00 91.88 75 LEU A C 1
ATOM 577 O O . LEU A 1 75 ? 8.040 3.200 -2.583 1.00 91.88 75 LEU A O 1
ATOM 581 N N . THR A 1 76 ? 9.190 5.097 -2.237 1.00 93.00 76 THR A N 1
ATOM 582 C CA . THR A 1 76 ? 10.430 4.638 -2.887 1.00 93.00 76 THR A CA 1
ATOM 583 C C . THR A 1 76 ? 10.969 3.361 -2.244 1.00 93.00 76 THR A C 1
ATOM 585 O O . THR A 1 76 ? 11.311 2.424 -2.961 1.00 93.00 76 THR A O 1
ATOM 588 N N . VAL A 1 77 ? 10.998 3.292 -0.908 1.00 94.25 77 VAL A N 1
ATOM 589 C CA . VAL A 1 77 ? 11.448 2.092 -0.178 1.00 94.25 77 VAL A CA 1
ATOM 590 C C . VAL A 1 77 ? 10.560 0.894 -0.509 1.00 94.25 77 VAL A C 1
ATOM 592 O O . VAL A 1 77 ? 11.062 -0.137 -0.948 1.00 94.25 77 VAL A O 1
ATOM 595 N N . ARG A 1 78 ? 9.236 1.055 -0.400 1.00 95.00 78 ARG A N 1
ATOM 596 C CA . ARG A 1 78 ? 8.279 -0.028 -0.676 1.00 95.00 78 ARG A CA 1
ATOM 597 C C . ARG A 1 78 ? 8.342 -0.525 -2.118 1.00 95.00 78 ARG A C 1
ATOM 599 O O . ARG A 1 78 ? 8.217 -1.719 -2.357 1.00 95.00 78 ARG A O 1
ATOM 606 N N . LEU A 1 79 ? 8.521 0.376 -3.085 1.00 94.38 79 LEU A N 1
ATOM 607 C CA . LEU A 1 79 ? 8.695 -0.009 -4.487 1.00 94.38 79 LEU A CA 1
ATOM 608 C C . LEU A 1 79 ? 9.967 -0.846 -4.678 1.00 94.38 79 LEU A C 1
ATOM 610 O O . LEU A 1 79 ? 9.926 -1.828 -5.412 1.00 94.38 79 LEU A O 1
ATOM 614 N N . GLY A 1 80 ? 11.060 -0.495 -3.993 1.00 92.56 80 GLY A N 1
ATOM 615 C CA . GLY A 1 80 ? 12.304 -1.268 -4.004 1.00 92.56 80 GLY A CA 1
ATOM 616 C C . GLY A 1 80 ? 12.157 -2.662 -3.386 1.00 92.56 80 GLY A C 1
ATOM 617 O O . GLY A 1 80 ? 12.645 -3.632 -3.956 1.00 92.56 80 GLY A O 1
ATOM 618 N N . GLU A 1 81 ? 11.438 -2.779 -2.267 1.00 96.12 81 GLU A N 1
ATOM 619 C CA . GLU A 1 81 ? 11.150 -4.070 -1.621 1.00 96.12 81 GLU A CA 1
ATOM 620 C C . GLU A 1 81 ? 10.340 -4.996 -2.538 1.00 96.12 81 GLU A C 1
ATOM 622 O O . GLU A 1 81 ? 10.723 -6.144 -2.758 1.00 96.12 81 GLU A O 1
ATOM 627 N N . VAL A 1 82 ? 9.259 -4.486 -3.140 1.00 97.12 82 VAL A N 1
ATOM 628 C CA . VAL A 1 82 ? 8.438 -5.271 -4.078 1.00 97.12 82 VAL A CA 1
ATOM 629 C C . VAL A 1 82 ? 9.232 -5.623 -5.339 1.00 97.12 82 VAL A C 1
ATOM 631 O O . VAL A 1 82 ? 9.096 -6.725 -5.861 1.00 97.12 82 VAL A O 1
ATOM 634 N N . ALA A 1 83 ? 10.084 -4.720 -5.832 1.00 95.62 83 ALA A N 1
ATOM 635 C CA . ALA A 1 83 ? 10.976 -5.013 -6.950 1.00 95.62 83 ALA A CA 1
ATOM 636 C C . ALA A 1 83 ? 11.942 -6.169 -6.622 1.00 95.62 83 ALA A C 1
ATOM 638 O O . ALA A 1 83 ? 12.098 -7.078 -7.434 1.00 95.62 83 ALA A O 1
ATOM 639 N N . ALA A 1 84 ? 12.541 -6.187 -5.429 1.00 94.25 84 ALA A N 1
ATOM 640 C CA . ALA A 1 84 ? 13.403 -7.291 -5.007 1.00 94.25 84 ALA A CA 1
ATOM 641 C C . ALA A 1 84 ? 12.637 -8.627 -4.955 1.00 94.25 84 ALA A C 1
ATOM 643 O O . ALA A 1 84 ? 13.108 -9.625 -5.496 1.00 94.25 84 ALA A O 1
ATOM 644 N N . GLU A 1 85 ? 11.421 -8.630 -4.400 1.00 96.12 85 GLU A N 1
ATOM 645 C CA . GLU A 1 85 ? 10.568 -9.825 -4.370 1.00 96.12 85 GLU A CA 1
ATOM 646 C C . GLU A 1 85 ? 10.213 -10.317 -5.785 1.00 96.12 85 GLU A C 1
ATOM 648 O O . GLU A 1 85 ? 10.273 -11.514 -6.076 1.00 96.12 85 GLU A O 1
ATOM 653 N N . LEU A 1 86 ? 9.861 -9.405 -6.698 1.00 95.75 86 LEU A N 1
ATOM 654 C CA . LEU A 1 86 ? 9.564 -9.771 -8.082 1.00 95.75 86 LEU A CA 1
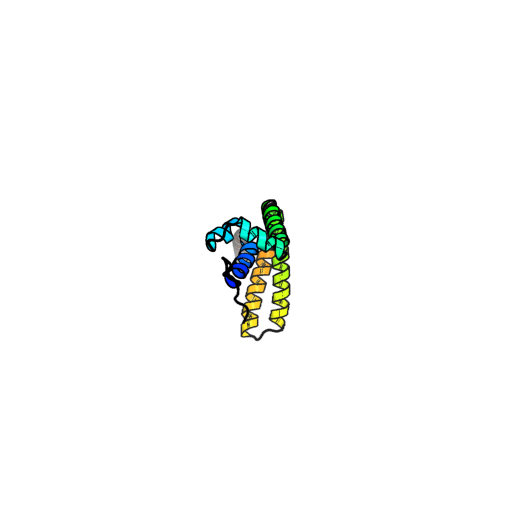ATOM 655 C C . LEU A 1 86 ? 10.786 -10.343 -8.796 1.00 95.75 86 LEU A C 1
ATOM 657 O O . LEU A 1 86 ? 10.623 -11.290 -9.560 1.00 95.75 86 LEU A O 1
ATOM 661 N N . LEU A 1 87 ? 11.986 -9.813 -8.548 1.00 95.12 87 LEU A N 1
ATOM 662 C CA . LEU A 1 87 ? 13.219 -10.337 -9.133 1.00 95.12 87 LEU A CA 1
ATOM 663 C C . LEU A 1 87 ? 13.436 -11.806 -8.743 1.00 95.12 87 LEU A C 1
ATOM 665 O O . LEU A 1 87 ? 13.620 -12.645 -9.623 1.00 95.12 87 LEU A O 1
ATOM 669 N N . GLU A 1 88 ? 13.304 -12.138 -7.457 1.00 95.88 88 GLU A N 1
ATOM 670 C CA . GLU A 1 88 ? 13.412 -13.527 -6.986 1.00 95.88 88 GLU A CA 1
ATOM 671 C C . GLU A 1 88 ? 12.350 -14.450 -7.603 1.00 95.88 88 GLU A C 1
ATOM 673 O O . GLU A 1 88 ? 12.585 -15.644 -7.807 1.00 95.88 88 GLU A O 1
ATOM 678 N N . ARG A 1 89 ? 11.156 -13.916 -7.884 1.00 95.44 89 ARG A N 1
ATOM 679 C CA . ARG A 1 89 ? 10.076 -14.673 -8.529 1.00 95.44 89 ARG A CA 1
ATOM 680 C C . ARG A 1 89 ? 10.322 -14.878 -10.018 1.00 95.44 89 ARG A C 1
ATOM 682 O O . ARG A 1 89 ? 10.016 -15.959 -10.509 1.00 95.44 89 ARG A O 1
ATOM 689 N N . VAL A 1 90 ? 10.878 -13.890 -10.724 1.00 95.19 90 VAL A N 1
ATOM 690 C CA . VAL A 1 90 ? 11.238 -14.009 -12.150 1.00 95.19 90 VAL A CA 1
ATOM 691 C C . VAL A 1 90 ? 12.195 -15.179 -12.364 1.00 95.19 90 VAL A C 1
ATOM 693 O O . VAL A 1 90 ? 11.982 -15.959 -13.287 1.00 95.19 90 VAL A O 1
ATOM 696 N N . GLU A 1 91 ? 13.198 -15.344 -11.497 1.00 92.06 91 GLU A N 1
ATOM 697 C CA . GLU A 1 91 ? 14.187 -16.431 -11.597 1.00 92.06 91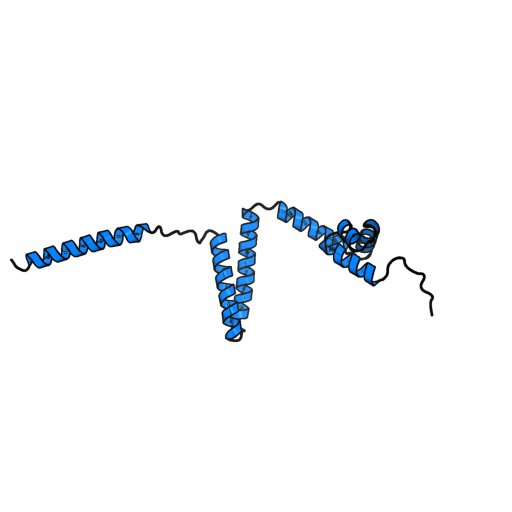 GLU A CA 1
ATOM 698 C C . GLU A 1 91 ? 13.572 -17.834 -11.501 1.00 92.06 91 GLU A C 1
ATOM 700 O O . GLU A 1 91 ? 14.124 -18.796 -12.032 1.00 92.06 91 GLU A O 1
ATOM 705 N N . LYS A 1 92 ? 12.429 -17.955 -10.820 1.00 94.88 92 LYS A N 1
ATOM 706 C CA . LYS A 1 92 ? 11.746 -19.229 -10.547 1.00 94.88 92 LYS A CA 1
ATOM 707 C C . LYS A 1 92 ? 10.518 -19.453 -11.432 1.00 94.88 92 LYS A C 1
ATOM 709 O O . LYS A 1 92 ? 9.866 -20.485 -11.297 1.00 94.88 92 LYS A O 1
ATOM 714 N N . ALA A 1 93 ? 10.166 -18.487 -12.278 1.00 94.88 93 ALA A N 1
ATOM 715 C CA . ALA A 1 93 ? 8.921 -18.490 -13.032 1.00 94.88 93 ALA A CA 1
ATOM 716 C C . ALA A 1 93 ? 9.060 -19.181 -14.394 1.00 94.88 93 ALA A C 1
ATOM 718 O O . ALA A 1 93 ? 10.082 -19.085 -15.073 1.00 94.88 93 ALA A O 1
ATOM 719 N N . GLU A 1 94 ? 7.970 -19.807 -14.837 1.00 94.50 94 GLU A N 1
ATOM 720 C CA . GLU A 1 94 ? 7.842 -20.308 -16.205 1.00 94.50 94 GLU A CA 1
ATOM 721 C C . GLU A 1 94 ? 7.879 -19.146 -17.218 1.00 94.50 94 GLU A C 1
ATOM 723 O O . GLU A 1 94 ? 7.431 -18.038 -16.897 1.00 94.50 94 GLU A O 1
ATOM 728 N N . PRO A 1 95 ? 8.327 -19.360 -18.472 1.00 87.69 95 PRO A N 1
ATOM 729 C CA . PRO A 1 95 ? 8.585 -18.278 -19.431 1.00 87.69 95 PRO A CA 1
ATOM 730 C C . PRO A 1 95 ? 7.424 -17.289 -19.646 1.00 87.69 95 PRO A C 1
ATOM 732 O O . PRO A 1 95 ? 7.646 -16.093 -19.847 1.00 87.69 95 PRO A O 1
ATOM 735 N N . GLY A 1 96 ? 6.177 -17.770 -19.590 1.00 85.31 96 GLY A N 1
ATOM 736 C CA . GLY A 1 96 ? 4.984 -16.928 -19.730 1.00 85.31 96 GLY A CA 1
ATOM 737 C C . GLY A 1 96 ? 4.744 -15.995 -18.537 1.00 85.31 96 GLY A C 1
ATOM 738 O O . GLY A 1 96 ? 4.375 -14.836 -18.728 1.00 85.31 96 GLY A O 1
ATOM 739 N N . GLU A 1 97 ? 4.994 -16.470 -17.316 1.00 92.56 97 GLU A N 1
ATOM 740 C CA . GLU A 1 97 ? 4.858 -15.687 -16.083 1.00 92.56 97 GLU A CA 1
ATOM 741 C C . GLU A 1 97 ? 6.073 -14.770 -15.876 1.00 92.56 97 GLU A C 1
ATOM 743 O O . GLU A 1 97 ? 5.912 -13.596 -15.531 1.00 92.56 97 GLU A O 1
ATOM 748 N N . ALA A 1 98 ? 7.278 -15.259 -16.189 1.00 93.19 98 ALA A N 1
ATOM 749 C CA . ALA A 1 98 ? 8.531 -14.516 -16.071 1.00 93.19 98 ALA A CA 1
ATOM 750 C C . ALA A 1 98 ? 8.486 -13.179 -16.825 1.00 93.19 98 ALA A C 1
ATOM 752 O O . ALA A 1 98 ? 8.915 -12.153 -16.301 1.00 93.19 98 ALA A O 1
ATOM 753 N N . LYS A 1 99 ? 7.891 -13.150 -18.027 1.00 93.56 99 LYS A N 1
ATOM 754 C CA . LYS A 1 99 ? 7.723 -11.912 -18.804 1.00 93.56 99 LYS A CA 1
ATOM 755 C C . LYS A 1 99 ? 6.848 -10.880 -18.084 1.00 93.56 99 LYS A C 1
ATOM 757 O O . LYS A 1 99 ? 7.179 -9.691 -18.077 1.00 93.56 99 LYS A O 1
ATOM 762 N N . ALA A 1 100 ? 5.727 -11.310 -17.506 1.00 94.00 100 ALA A N 1
ATOM 763 C CA . ALA A 1 100 ? 4.813 -10.414 -16.800 1.00 94.00 100 ALA A CA 1
ATOM 764 C C . ALA A 1 100 ? 5.472 -9.846 -15.534 1.00 94.00 100 ALA A C 1
ATOM 766 O O . ALA A 1 100 ? 5.422 -8.637 -15.302 1.00 94.00 100 ALA A O 1
ATOM 767 N N . LEU A 1 101 ? 6.160 -10.702 -14.774 1.00 94.81 101 LEU A N 1
ATOM 768 C CA . LEU A 1 101 ? 6.905 -10.310 -13.580 1.00 94.81 101 LEU A CA 1
ATOM 769 C C . LEU A 1 101 ? 8.066 -9.361 -13.913 1.00 94.81 101 LEU A C 1
ATOM 771 O O . LEU A 1 101 ? 8.205 -8.333 -13.259 1.00 94.81 101 LEU A O 1
ATOM 775 N N . ALA A 1 102 ? 8.838 -9.634 -14.969 1.00 93.56 102 ALA A N 1
ATOM 776 C CA . ALA A 1 102 ? 9.929 -8.765 -15.415 1.00 93.56 102 ALA A CA 1
ATOM 777 C C . ALA A 1 102 ? 9.425 -7.389 -15.884 1.00 93.56 102 ALA A C 1
ATOM 779 O O . ALA A 1 102 ? 10.054 -6.366 -15.619 1.00 93.56 102 ALA A O 1
ATOM 780 N N . THR A 1 103 ? 8.259 -7.345 -16.536 1.00 96.38 103 THR A N 1
ATOM 781 C CA . THR A 1 103 ? 7.622 -6.079 -16.932 1.00 96.38 103 THR A CA 1
ATOM 782 C C . THR A 1 103 ? 7.201 -5.273 -15.703 1.00 96.38 103 THR A C 1
ATOM 784 O O . THR A 1 103 ? 7.486 -4.079 -15.617 1.00 96.38 103 THR A O 1
ATOM 787 N N . ALA A 1 104 ? 6.550 -5.919 -14.731 1.00 95.44 104 ALA A N 1
ATOM 788 C CA . ALA A 1 104 ? 6.160 -5.274 -13.481 1.00 95.44 104 ALA A CA 1
ATOM 789 C C . ALA A 1 104 ? 7.387 -4.774 -12.699 1.00 95.44 104 ALA A C 1
ATOM 791 O O . ALA A 1 104 ? 7.395 -3.630 -12.250 1.00 95.44 104 ALA A O 1
ATOM 792 N N . LEU A 1 105 ? 8.444 -5.587 -12.617 1.00 96.06 105 LEU A N 1
ATOM 793 C CA . LEU A 1 105 ? 9.724 -5.227 -12.014 1.00 96.06 105 LEU A CA 1
ATOM 794 C C . LEU A 1 105 ? 10.303 -3.949 -12.634 1.00 96.06 105 LEU A C 1
ATOM 796 O O . LEU A 1 105 ? 10.594 -2.999 -11.909 1.00 96.06 105 LEU A O 1
ATOM 800 N N . ALA A 1 106 ? 10.412 -3.896 -13.964 1.00 94.69 106 ALA A N 1
ATOM 801 C CA . ALA A 1 106 ? 10.946 -2.734 -14.673 1.00 94.69 106 ALA A CA 1
ATOM 802 C C . ALA A 1 106 ? 10.150 -1.452 -14.371 1.00 94.69 106 ALA A C 1
ATOM 804 O O . ALA A 1 106 ? 10.737 -0.400 -14.120 1.00 94.69 106 ALA A O 1
ATOM 805 N N . ILE A 1 107 ? 8.816 -1.545 -14.328 1.00 96.06 107 ILE A N 1
ATOM 806 C CA . ILE A 1 107 ? 7.946 -0.409 -13.991 1.00 96.06 107 ILE A CA 1
ATOM 807 C C . ILE A 1 107 ? 8.194 0.070 -12.555 1.00 96.06 107 ILE A C 1
ATOM 809 O O . ILE A 1 107 ? 8.257 1.276 -12.316 1.00 96.06 107 ILE A O 1
ATOM 813 N N . LEU A 1 108 ? 8.316 -0.844 -11.589 1.00 93.94 108 LEU A N 1
ATOM 814 C CA . LEU A 1 108 ? 8.537 -0.471 -10.189 1.00 93.94 108 LEU A CA 1
ATOM 815 C C . LEU A 1 108 ? 9.892 0.213 -9.991 1.00 93.94 108 LEU A C 1
ATOM 817 O O . LEU A 1 108 ? 9.952 1.223 -9.287 1.00 93.94 108 LEU A O 1
ATOM 821 N N . VAL A 1 109 ? 10.944 -0.297 -10.641 1.00 92.50 109 VAL A N 1
ATOM 822 C CA . VAL A 1 109 ? 12.284 0.308 -10.614 1.00 92.50 109 VAL A CA 1
ATOM 823 C C . VAL A 1 109 ? 12.247 1.720 -11.197 1.00 92.50 109 VAL A C 1
ATOM 825 O O . VAL A 1 109 ? 12.642 2.658 -10.509 1.00 92.50 109 VAL A O 1
ATOM 828 N N . ASP A 1 110 ? 11.671 1.903 -12.389 1.00 91.81 110 ASP A N 1
ATOM 829 C CA . ASP A 1 110 ? 11.523 3.224 -13.022 1.00 91.81 110 ASP A CA 1
ATOM 830 C C . ASP A 1 110 ? 10.799 4.223 -12.101 1.00 91.81 110 ASP A C 1
ATOM 832 O O . ASP A 1 110 ? 11.242 5.355 -11.888 1.00 91.81 110 ASP A O 1
ATOM 836 N N . LYS A 1 111 ? 9.696 3.801 -11.469 1.00 92.06 111 LYS A N 1
ATOM 837 C CA . LYS A 1 111 ? 8.948 4.667 -10.545 1.00 92.06 111 LYS A CA 1
ATOM 838 C C . LYS A 1 111 ? 9.738 4.983 -9.279 1.00 92.06 111 LYS A C 1
ATOM 840 O O . LYS A 1 111 ? 9.664 6.119 -8.806 1.00 92.06 111 LYS A O 1
ATOM 845 N N . ALA A 1 112 ? 10.506 4.037 -8.744 1.00 90.88 112 ALA A N 1
ATOM 846 C CA . ALA A 1 112 ? 11.388 4.289 -7.608 1.00 90.88 112 ALA A CA 1
ATOM 847 C C . ALA A 1 112 ? 12.493 5.297 -7.971 1.00 90.88 112 ALA A C 1
ATOM 849 O O . ALA A 1 112 ? 12.757 6.225 -7.203 1.00 90.88 112 ALA A O 1
ATOM 850 N N . GLU A 1 113 ? 13.086 5.187 -9.161 1.00 88.00 113 GLU A N 1
ATOM 851 C CA . GLU A 1 113 ? 14.109 6.117 -9.648 1.00 88.00 113 GLU A CA 1
ATOM 852 C C . GLU A 1 113 ? 13.550 7.529 -9.867 1.00 88.00 113 GLU A C 1
ATOM 854 O O . GLU A 1 113 ? 14.118 8.501 -9.350 1.00 88.00 113 GLU A O 1
ATOM 859 N N . LEU A 1 114 ? 12.382 7.647 -10.509 1.00 89.31 114 LEU A N 1
ATOM 860 C CA . LEU A 1 114 ? 11.634 8.902 -10.657 1.00 89.31 114 LEU A CA 1
ATOM 861 C C . LEU A 1 114 ? 11.346 9.556 -9.301 1.00 89.31 114 LEU A C 1
ATOM 863 O O . LEU A 1 114 ? 11.591 10.752 -9.108 1.00 89.31 114 LEU A O 1
ATOM 867 N N . LEU A 1 115 ? 10.865 8.778 -8.329 1.00 88.62 115 LEU A N 1
ATOM 868 C CA . LEU A 1 115 ? 10.576 9.275 -6.985 1.00 88.62 115 LEU A CA 1
ATOM 869 C C . LEU A 1 115 ? 11.848 9.585 -6.187 1.00 88.62 115 LEU A C 1
ATOM 871 O O . LEU A 1 115 ? 11.824 10.487 -5.357 1.00 88.62 115 LEU A O 1
ATOM 875 N N . SER A 1 116 ? 12.984 8.957 -6.463 1.00 84.06 116 SER A N 1
ATOM 876 C CA . SER A 1 116 ? 14.259 9.323 -5.827 1.00 84.06 116 SER A CA 1
ATOM 877 C C . SER A 1 116 ? 14.914 10.582 -6.415 1.00 84.06 116 SER A C 1
ATOM 879 O O . SER A 1 116 ? 15.890 11.071 -5.858 1.00 84.06 116 SER A O 1
ATOM 881 N N . GLY A 1 117 ? 14.368 11.130 -7.510 1.00 80.75 117 GLY A N 1
ATOM 882 C CA . GLY A 1 117 ? 14.916 12.315 -8.179 1.00 80.75 117 GLY A CA 1
ATOM 883 C C . GLY A 1 117 ? 16.054 12.012 -9.158 1.00 80.75 117 GLY A C 1
ATOM 884 O O . GLY A 1 117 ? 16.666 12.944 -9.666 1.00 80.75 117 GLY A O 1
ATOM 885 N N . ARG A 1 118 ? 16.324 10.733 -9.459 1.00 66.12 118 ARG A N 1
ATOM 886 C CA . ARG A 1 118 ? 17.367 10.325 -10.419 1.00 66.12 118 ARG A CA 1
ATOM 887 C C . ARG A 1 118 ? 16.946 10.465 -11.882 1.00 66.12 118 ARG A C 1
ATOM 889 O O . ARG A 1 118 ? 17.794 10.606 -12.747 1.00 66.12 118 ARG A O 1
ATOM 896 N N . ALA A 1 119 ? 15.648 10.465 -12.171 1.00 55.62 119 ALA A N 1
ATOM 897 C CA . ALA A 1 119 ? 15.143 10.493 -13.546 1.00 55.62 119 ALA A CA 1
ATOM 898 C C . ALA A 1 119 ? 15.052 11.901 -14.176 1.00 55.62 119 ALA A C 1
ATOM 900 O O . ALA A 1 119 ? 14.492 12.051 -15.259 1.00 55.62 119 ALA A O 1
ATOM 901 N N . THR A 1 120 ? 15.545 12.952 -13.511 1.00 57.72 120 THR A N 1
ATOM 902 C CA . THR A 1 120 ? 15.485 14.329 -14.040 1.00 57.72 120 THR A CA 1
ATOM 903 C C . THR A 1 120 ? 16.799 14.835 -14.618 1.00 57.72 120 THR A C 1
ATOM 905 O O . THR A 1 120 ? 16.939 16.043 -14.801 1.00 57.72 120 THR A O 1
ATOM 908 N N . GLU A 1 121 ? 17.726 13.956 -15.004 1.00 49.81 121 GLU A N 1
ATOM 909 C CA . GLU A 1 121 ? 18.666 14.317 -16.070 1.00 49.81 121 GLU A CA 1
ATOM 910 C C . GLU A 1 121 ? 17.888 14.408 -17.386 1.00 49.81 121 GLU A C 1
ATOM 912 O O . GLU A 1 121 ? 17.860 13.512 -18.225 1.00 49.81 121 GLU A O 1
ATOM 917 N N . ARG A 1 122 ? 17.176 15.525 -17.542 1.00 48.88 122 ARG A N 1
ATOM 918 C CA . ARG A 1 122 ? 16.635 15.952 -18.819 1.00 48.88 122 ARG A CA 1
ATOM 919 C C . ARG A 1 122 ? 17.846 16.328 -19.665 1.00 48.88 122 ARG A C 1
ATOM 921 O O . ARG A 1 122 ? 18.379 17.423 -19.520 1.00 48.88 122 ARG A O 1
ATOM 928 N N . THR A 1 123 ? 18.285 15.429 -20.538 1.00 50.03 123 THR A N 1
ATOM 929 C CA . THR A 1 123 ? 19.125 15.821 -21.669 1.00 50.03 123 THR A CA 1
ATOM 930 C C . THR A 1 123 ? 18.262 16.757 -22.508 1.00 50.03 123 THR A C 1
ATOM 932 O O . THR A 1 123 ? 17.326 16.328 -23.182 1.00 50.03 123 THR A O 1
ATOM 935 N N . GLU A 1 124 ? 18.468 18.065 -22.368 1.00 43.12 124 GLU A N 1
ATOM 936 C CA . GLU A 1 124 ? 17.801 19.032 -23.225 1.00 43.12 124 GLU A CA 1
ATOM 937 C C . GLU A 1 124 ? 18.143 18.686 -24.677 1.00 43.12 124 GLU A C 1
ATOM 939 O O . GLU A 1 124 ? 19.308 18.501 -25.034 1.00 43.12 124 GLU A O 1
ATOM 944 N N . ALA A 1 125 ? 17.127 18.622 -25.536 1.00 50.31 125 ALA A N 1
ATOM 945 C CA . ALA A 1 125 ? 17.259 18.429 -26.978 1.00 50.31 125 ALA A CA 1
ATOM 946 C C . ALA A 1 125 ? 17.967 19.610 -27.693 1.00 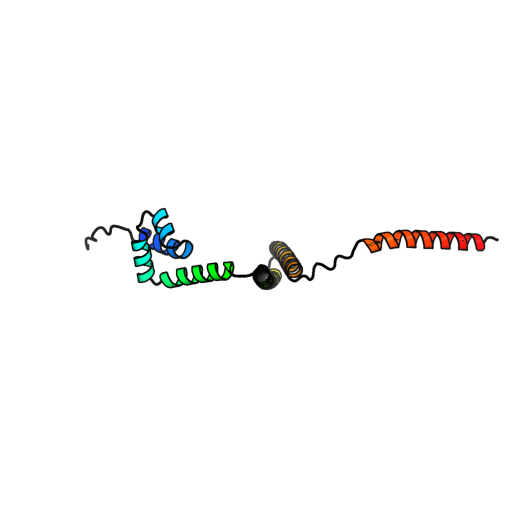50.31 125 ALA A C 1
ATOM 948 O O . ALA A 1 125 ? 17.746 19.840 -28.876 1.00 50.31 125 ALA A O 1
ATOM 949 N N . GLY A 1 126 ? 18.824 20.365 -26.998 1.00 45.00 126 GLY A N 1
ATOM 950 C CA . GLY A 1 126 ? 19.745 21.337 -27.586 1.00 45.00 126 GLY A CA 1
ATOM 951 C C . GLY A 1 126 ? 20.958 20.684 -28.260 1.00 45.00 126 GLY A C 1
ATOM 952 O O . GLY A 1 126 ? 21.607 21.314 -29.088 1.00 45.00 126 GLY A O 1
ATOM 953 N N . ALA A 1 127 ? 21.244 19.408 -27.973 1.00 49.66 127 ALA A N 1
ATOM 954 C CA . ALA A 1 127 ? 22.329 18.674 -28.630 1.00 49.66 127 ALA A CA 1
ATOM 955 C C . ALA A 1 127 ? 22.021 18.322 -30.101 1.00 49.66 127 ALA A C 1
ATOM 957 O O . ALA A 1 127 ? 22.937 18.286 -30.917 1.00 49.66 127 ALA A O 1
ATOM 958 N N . ALA A 1 128 ? 20.748 18.110 -30.460 1.00 52.62 128 ALA A N 1
ATOM 959 C CA . ALA A 1 128 ? 20.348 17.805 -31.838 1.00 52.62 128 ALA A CA 1
ATOM 960 C C . ALA A 1 128 ? 20.470 19.030 -32.762 1.00 52.62 128 ALA A C 1
ATOM 962 O O . ALA A 1 128 ? 20.973 18.914 -33.872 1.00 52.62 128 ALA A O 1
ATOM 963 N N . VAL A 1 129 ? 20.115 20.221 -32.266 1.00 57.66 129 VAL A N 1
ATOM 964 C CA . VAL A 1 129 ? 20.196 21.472 -33.045 1.00 57.66 129 VAL A CA 1
ATOM 965 C C . VAL A 1 129 ? 21.650 21.865 -33.348 1.00 57.66 129 VAL A C 1
ATOM 967 O O . VAL A 1 129 ? 21.929 22.425 -34.404 1.00 57.66 129 VAL A O 1
ATOM 970 N N . ASN A 1 130 ? 22.598 21.526 -32.466 1.00 58.09 130 ASN A N 1
ATOM 971 C CA . ASN A 1 130 ? 24.026 21.745 -32.725 1.00 58.09 130 ASN A CA 1
ATOM 972 C C . ASN A 1 130 ? 24.638 20.717 -33.691 1.00 58.09 130 ASN A C 1
ATOM 974 O O . ASN A 1 130 ? 25.625 21.037 -34.346 1.00 58.09 130 ASN A O 1
ATOM 978 N N . MET A 1 131 ? 24.075 19.508 -33.805 1.00 64.38 131 MET A N 1
ATOM 979 C CA . MET A 1 131 ? 24.576 18.496 -34.743 1.00 64.38 131 MET A CA 1
ATOM 980 C C . MET A 1 131 ? 24.250 18.846 -36.193 1.00 64.38 131 MET A C 1
ATOM 982 O O . MET A 1 131 ? 25.121 18.696 -37.041 1.00 64.38 131 MET A O 1
ATOM 986 N N . ASP A 1 132 ? 23.059 19.376 -36.478 1.00 70.62 132 ASP A N 1
ATOM 987 C CA . ASP A 1 132 ? 22.691 19.766 -37.846 1.00 70.62 132 ASP A CA 1
ATOM 988 C C . ASP A 1 132 ? 23.560 20.928 -38.359 1.00 70.62 132 ASP A C 1
ATOM 990 O O . ASP A 1 132 ? 24.066 20.881 -39.480 1.00 70.62 132 ASP A O 1
ATOM 994 N N . ALA A 1 133 ? 23.830 21.925 -37.508 1.00 76.00 133 ALA A N 1
ATOM 995 C CA . ALA A 1 133 ? 24.731 23.030 -37.841 1.00 76.00 133 ALA A CA 1
ATOM 996 C C . ALA A 1 133 ? 26.186 22.564 -38.048 1.00 76.00 133 ALA A C 1
ATOM 998 O O . ALA A 1 133 ? 26.885 23.062 -38.932 1.00 76.00 133 ALA A O 1
ATOM 999 N N . GLU A 1 134 ? 26.642 21.589 -37.258 1.00 78.50 134 GLU A N 1
ATOM 1000 C CA . GLU A 1 134 ? 27.982 21.015 -37.386 1.00 78.50 134 GLU A CA 1
ATOM 1001 C C . GLU A 1 134 ? 28.111 20.126 -38.634 1.00 78.50 134 GLU A C 1
ATOM 1003 O O . GLU A 1 134 ? 29.132 20.165 -39.319 1.00 78.50 134 GLU A O 1
ATOM 1008 N N . ILE A 1 135 ? 27.059 19.382 -38.992 1.00 82.81 135 ILE A N 1
ATOM 1009 C CA . ILE A 1 135 ? 26.990 18.601 -40.234 1.00 82.81 135 ILE A CA 1
ATOM 1010 C C . ILE A 1 135 ? 27.043 19.533 -41.448 1.00 82.81 135 ILE A C 1
ATOM 1012 O O . ILE A 1 135 ? 27.842 19.299 -42.355 1.00 82.81 135 ILE A O 1
ATOM 1016 N N . GLU A 1 136 ? 26.259 20.615 -41.464 1.00 85.69 136 GLU A N 1
ATOM 1017 C CA . GLU A 1 136 ? 26.306 21.599 -42.553 1.00 85.69 136 GLU A CA 1
ATOM 1018 C C . GLU A 1 136 ? 27.681 22.273 -42.664 1.00 85.69 136 GLU A C 1
ATOM 1020 O O . GLU A 1 136 ? 28.193 22.463 -43.773 1.00 85.69 136 GLU A O 1
ATOM 1025 N N . ARG A 1 137 ? 28.324 22.581 -41.527 1.00 86.38 137 ARG A N 1
ATOM 1026 C CA . ARG A 1 137 ? 29.687 23.128 -41.497 1.00 86.38 137 ARG A CA 1
ATOM 1027 C C . ARG A 1 137 ? 30.692 22.167 -42.135 1.00 86.38 137 ARG A C 1
ATOM 1029 O O . ARG A 1 137 ? 31.461 22.591 -42.999 1.00 86.38 137 ARG A O 1
ATOM 1036 N N . LEU A 1 138 ? 30.662 20.892 -41.747 1.00 86.38 138 LEU A N 1
ATOM 1037 C CA . LEU A 1 138 ? 31.578 19.864 -42.251 1.00 86.38 138 LEU A CA 1
ATOM 1038 C C . LEU A 1 138 ? 31.346 19.560 -43.739 1.00 86.38 138 LEU A C 1
ATOM 1040 O O . LEU A 1 138 ? 32.310 19.444 -44.495 1.00 86.38 138 LEU A O 1
ATOM 1044 N N . ILE A 1 139 ? 30.088 19.512 -44.193 1.00 87.19 139 ILE A N 1
ATOM 1045 C CA . ILE A 1 139 ? 29.749 19.360 -45.619 1.00 87.19 139 ILE A CA 1
ATOM 1046 C C . ILE A 1 139 ? 30.299 20.542 -46.432 1.00 87.19 139 ILE A C 1
ATOM 1048 O O . ILE A 1 139 ? 30.868 20.353 -47.510 1.00 87.19 139 ILE A O 1
ATOM 1052 N N . GLY A 1 140 ? 30.174 21.766 -45.911 1.00 86.25 140 GLY A N 1
ATOM 1053 C CA . GLY A 1 140 ? 30.707 22.965 -46.555 1.00 86.25 140 GLY A CA 1
ATOM 1054 C C . GLY A 1 140 ? 32.238 23.036 -46.578 1.00 86.25 140 GLY A C 1
ATOM 1055 O O . GLY A 1 140 ? 32.804 23.646 -47.485 1.00 86.25 140 GLY A O 1
ATOM 1056 N N . GLU A 1 141 ? 32.928 22.447 -45.601 1.00 85.69 141 GLU A N 1
ATOM 1057 C CA . GLU A 1 141 ? 34.392 22.322 -45.603 1.00 85.69 141 GLU A CA 1
ATOM 1058 C C . GLU A 1 141 ? 34.868 21.310 -46.647 1.00 85.69 141 GLU A C 1
ATOM 1060 O O . GLU A 1 141 ? 35.721 21.656 -47.466 1.00 85.69 141 GLU A O 1
ATOM 1065 N N . LEU A 1 142 ? 34.241 20.133 -46.711 1.00 80.44 142 LEU A N 1
ATOM 1066 C CA . LEU A 1 142 ? 34.600 19.082 -47.666 1.00 80.44 142 LEU A CA 1
ATOM 1067 C C . LEU A 1 142 ? 34.443 19.549 -49.125 1.00 80.44 142 LEU A C 1
ATOM 1069 O O . LEU A 1 142 ? 35.347 19.390 -49.942 1.00 80.44 142 LEU A O 1
ATOM 1073 N N . ALA A 1 143 ? 33.348 20.252 -49.432 1.00 79.25 143 ALA A N 1
ATOM 1074 C CA . ALA A 1 143 ? 33.109 20.804 -50.767 1.00 79.25 143 ALA A CA 1
ATOM 1075 C C . ALA A 1 143 ? 34.157 21.854 -51.197 1.00 79.25 143 ALA A C 1
ATOM 1077 O O . ALA A 1 143 ? 34.394 22.055 -52.391 1.00 79.25 143 ALA A O 1
ATOM 1078 N N . ARG A 1 144 ? 34.792 22.548 -50.241 1.00 78.00 144 ARG A N 1
ATOM 1079 C CA . ARG A 1 144 ? 35.861 23.523 -50.525 1.00 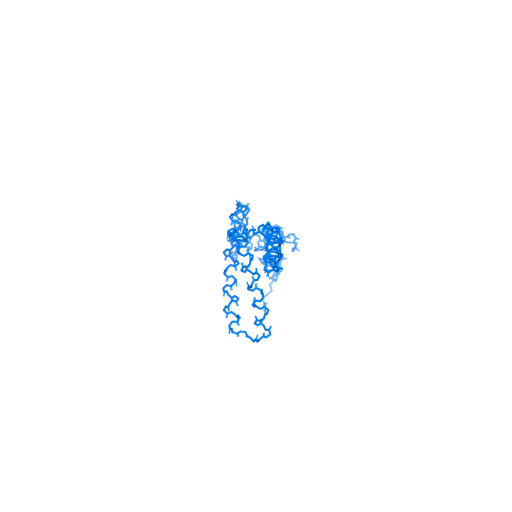78.00 144 ARG A CA 1
ATOM 1080 C C . ARG A 1 144 ? 37.220 22.858 -50.708 1.00 78.00 144 ARG A C 1
ATOM 1082 O O . ARG A 1 144 ? 38.047 23.410 -51.433 1.00 78.00 144 ARG A O 1
ATOM 1089 N N . GLU A 1 145 ? 37.465 21.728 -50.052 1.00 74.88 145 GLU A N 1
ATOM 1090 C CA . GLU A 1 145 ? 38.692 20.948 -50.232 1.00 74.88 145 GLU A CA 1
ATOM 1091 C C . GLU A 1 145 ? 38.711 20.255 -51.598 1.00 74.88 145 GLU A C 1
ATOM 1093 O O . GLU A 1 145 ? 39.695 20.393 -52.329 1.00 74.88 145 GLU A O 1
ATOM 1098 N N . ASP A 1 146 ? 37.591 19.661 -52.019 1.00 69.94 146 ASP A N 1
ATOM 1099 C CA . ASP A 1 146 ? 37.467 19.038 -53.345 1.00 69.94 146 ASP A CA 1
ATOM 1100 C C . ASP A 1 146 ? 37.636 20.058 -54.485 1.00 69.94 146 ASP A C 1
ATOM 1102 O O . ASP A 1 146 ? 38.270 19.776 -55.504 1.00 69.94 146 ASP A O 1
ATOM 1106 N N . GLY A 1 147 ? 37.151 21.290 -54.293 1.00 61.97 147 GLY A N 1
ATOM 1107 C CA . GLY A 1 147 ? 37.333 22.386 -55.249 1.00 61.97 147 GLY A CA 1
ATOM 1108 C C . GLY A 1 147 ? 38.767 22.927 -55.339 1.00 61.97 147 GLY A C 1
ATOM 1109 O O . GLY A 1 147 ? 39.126 23.514 -56.358 1.00 61.97 147 GLY A O 1
ATOM 1110 N N . ARG A 1 148 ? 39.606 22.732 -54.310 1.00 58.59 148 ARG A N 1
ATOM 1111 C CA . ARG A 1 148 ? 41.031 23.122 -54.335 1.00 58.59 148 ARG A CA 1
ATOM 1112 C C . ARG A 1 148 ? 41.948 22.049 -54.913 1.00 58.59 148 ARG A C 1
ATOM 1114 O O . ARG A 1 148 ? 43.054 22.387 -55.310 1.00 58.59 148 ARG A O 1
ATOM 1121 N N . SER A 1 149 ? 41.513 20.791 -54.977 1.00 57.31 149 SER A N 1
ATOM 1122 C CA . SER A 1 149 ? 42.300 19.702 -55.574 1.00 57.31 149 SER A CA 1
ATOM 1123 C C . SER A 1 149 ? 42.170 19.613 -57.105 1.00 57.31 149 SER A C 1
ATOM 1125 O O . SER A 1 149 ? 42.835 18.775 -57.716 1.00 57.31 149 SER A O 1
ATOM 1127 N N . ALA A 1 150 ? 41.321 20.444 -57.724 1.00 57.84 150 ALA A N 1
ATOM 1128 C CA . ALA A 1 150 ? 41.052 20.459 -59.168 1.00 57.84 150 ALA A CA 1
ATOM 1129 C C . ALA A 1 150 ? 41.545 21.734 -59.896 1.00 57.84 150 ALA A C 1
ATOM 1131 O O . ALA A 1 150 ? 41.218 21.920 -61.070 1.00 57.84 150 ALA A O 1
ATOM 1132 N N . ALA A 1 151 ? 42.315 22.595 -59.219 1.00 48.03 151 ALA A N 1
ATOM 1133 C CA . ALA A 1 151 ? 42.976 23.781 -59.778 1.00 48.03 151 ALA A CA 1
ATOM 1134 C C . ALA A 1 151 ? 44.501 23.620 -59.723 1.00 48.03 151 ALA A C 1
ATOM 1136 O O . ALA A 1 151 ? 45.165 24.046 -60.694 1.00 48.03 151 ALA A O 1
#

Radius of gyration: 32.56 Å; chains: 1; bounding box: 76×54×87 Å

pLDDT: mean 80.93, std 15.02, range [34.56, 97.12]

Foldseek 3Di:
DDDDDDDPDDPVLLVQLLVVCLVPRLPVSCVVSVHHSVVSVVSCVVVVVVVNSVVVVVVVVVVVVDDPLRVLVVLLVVLVVVLVVLVVVLVVDDPVVNVVSVVSSVVSNVSSCVSVVNPPPPPPPPVVVVVVVVVVVVVVVVVVVVVVVVD

Sequence (151 aa):
MEATRPHRYTAEQRAAALELYSEVGPAEAGRRLGIPSGTVRSWARRNGCAAVATENRRAAVEAARLTWEQRRSGLTVRLGEVAAELLERVEKAEPGEAKALATALAILVDKAELLSGRATERTEAGAAVNMDAEIERLIGELAREDGRSAA

Secondary structure (DSSP, 8-state):
-------SS-HHHHHHHHHHHHHH-HHHHHHHHT--HHHHHHHHHHTTHHHHHHHHHHHHHHHHHS-HHHHHHHHHHHHHHHHHHHHHHHHHS-HHHHHHHHHHHHHHHHHHHHHHTGGG----THHHHHHHHHHHHHHHHHHHHHHHTT-